Protein AF-A0A8J5KWK1-F1 (afdb_monomer_lite)

Organism: Zingiber officinale (NCBI:txid94328)

Secondary structure (DSSP, 8-state):
--HHHHHHHHH---HHHHHHHHHHHTTT--HHHHHHHHHHHHHTT--HHHHHHHHHH-GGGGGS-IIIIIHHHHHHHHHTT--HHHHHHHHHH-TTGGGS-HHHHTTT---

Sequence (111 aa):
MFMAQYLINSFGLDQEKATVASNLLRGILSRQQHDSILAFLKSYGFDDASVKRLVHYFTKCLILDVEKTLAPKFRAFKDVDISLSDIVHLIRSNPNITKIKHERTVASIKF

InterPro domains:
  IPR003690 Transcription termination factor, mitochondrial/chloroplastic [PF02536] (38-107)
  IPR003690 Transcription termination factor, mitochondrial/chloroplastic [PTHR13068] (3-103)
  IPR038538 MTERF superfamily, mitochondrial/chloroplastic [G3DSA:1.25.70.10] (5-111)

Structure (mmCIF, N/CA/C/O backbone):
data_AF-A0A8J5KWK1-F1
#
_entry.id   AF-A0A8J5KWK1-F1
#
loop_
_atom_site.group_PDB
_atom_site.id
_atom_site.type_symbol
_atom_site.label_atom_id
_atom_site.label_alt_id
_atom_site.label_comp_id
_atom_site.label_asym_id
_atom_site.label_entity_id
_atom_site.label_seq_id
_atom_site.pdbx_PDB_ins_code
_atom_site.Cartn_x
_atom_site.Cartn_y
_atom_site.Cartn_z
_atom_site.occupancy
_atom_site.B_iso_or_equiv
_atom_site.auth_seq_id
_atom_site.auth_comp_id
_atom_site.auth_asym_id
_atom_site.auth_atom_id
_atom_site.pdbx_PDB_model_num
ATOM 1 N N . MET A 1 1 ? -15.407 12.578 13.134 1.00 50.84 1 MET A N 1
ATOM 2 C CA . MET A 1 1 ? -14.207 11.871 12.628 1.00 50.84 1 MET A CA 1
ATOM 3 C C . MET A 1 1 ? -14.661 10.582 11.954 1.00 50.84 1 MET A C 1
ATOM 5 O O . MET A 1 1 ? -15.120 9.702 12.658 1.00 50.84 1 MET A O 1
ATOM 9 N N . PHE A 1 2 ? -14.609 10.483 10.622 1.00 69.12 2 PHE A N 1
ATOM 10 C CA . PHE A 1 2 ? -15.083 9.294 9.882 1.00 69.12 2 PHE A CA 1
ATOM 11 C C . PHE A 1 2 ? -13.936 8.366 9.437 1.00 69.12 2 PHE A C 1
ATOM 13 O O . PHE A 1 2 ? -14.123 7.157 9.350 1.00 69.12 2 PHE A O 1
ATOM 20 N N . MET A 1 3 ? -12.733 8.912 9.208 1.00 71.56 3 MET A N 1
ATOM 21 C CA . MET A 1 3 ? -11.600 8.153 8.660 1.00 71.56 3 MET A CA 1
ATOM 22 C C . MET A 1 3 ? -11.034 7.122 9.639 1.00 71.56 3 MET A C 1
ATOM 24 O O . MET A 1 3 ? -10.820 5.988 9.238 1.00 71.56 3 MET A O 1
ATOM 28 N N . ALA A 1 4 ? -10.829 7.471 10.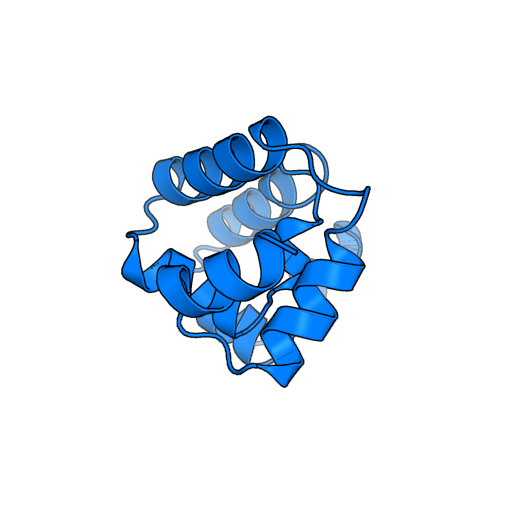914 1.00 73.31 4 ALA A N 1
ATOM 29 C CA . ALA A 1 4 ? -10.333 6.514 11.910 1.00 73.31 4 ALA A CA 1
ATOM 30 C C . ALA A 1 4 ? -11.278 5.309 12.058 1.00 73.31 4 ALA A C 1
ATOM 32 O O . ALA A 1 4 ? -10.835 4.169 11.989 1.00 73.31 4 ALA A O 1
ATOM 33 N N . GLN A 1 5 ? -12.590 5.548 12.162 1.00 78.94 5 GLN A N 1
ATOM 34 C CA . GLN A 1 5 ? -13.574 4.469 12.282 1.00 78.94 5 GLN A CA 1
ATOM 35 C C . GLN A 1 5 ? -13.652 3.614 11.011 1.00 78.94 5 GLN A C 1
ATOM 37 O O . GLN A 1 5 ? -13.723 2.390 11.089 1.00 78.94 5 GLN A O 1
ATOM 42 N N . TYR A 1 6 ? -13.581 4.246 9.836 1.00 75.38 6 TYR A N 1
ATOM 43 C CA . TYR A 1 6 ? -13.481 3.540 8.560 1.00 75.38 6 TYR A CA 1
ATOM 44 C C . TYR A 1 6 ? -12.219 2.675 8.486 1.00 75.38 6 TYR A C 1
ATOM 46 O O . TYR A 1 6 ? -12.281 1.549 7.999 1.00 75.38 6 TYR A O 1
ATOM 54 N N . LEU A 1 7 ? -11.091 3.175 8.995 1.00 76.00 7 LEU A N 1
ATOM 55 C CA . LEU A 1 7 ? -9.823 2.459 9.008 1.00 76.00 7 LEU A CA 1
ATOM 56 C C . LEU A 1 7 ? -9.863 1.223 9.916 1.00 76.00 7 LEU A C 1
ATOM 58 O O . LEU A 1 7 ? -9.382 0.159 9.528 1.00 76.00 7 LEU A O 1
ATOM 62 N N . ILE A 1 8 ? -10.490 1.350 11.085 1.00 80.69 8 ILE A N 1
ATOM 63 C CA . ILE A 1 8 ? -10.720 0.241 12.018 1.00 80.69 8 ILE A CA 1
ATOM 64 C C . ILE A 1 8 ? -11.632 -0.803 11.366 1.00 80.69 8 ILE A C 1
ATOM 66 O O . ILE A 1 8 ? -11.257 -1.968 11.257 1.00 80.69 8 ILE A O 1
ATOM 70 N N . ASN A 1 9 ? -12.793 -0.385 10.856 1.00 78.44 9 ASN A N 1
ATOM 71 C CA . ASN A 1 9 ? -13.798 -1.308 10.326 1.00 78.44 9 ASN A CA 1
ATOM 72 C C . ASN A 1 9 ? -13.357 -1.977 9.014 1.00 78.44 9 ASN A C 1
ATOM 74 O O . ASN A 1 9 ? -13.618 -3.158 8.793 1.00 78.44 9 ASN A O 1
ATOM 78 N N . SER A 1 10 ? -12.683 -1.235 8.134 1.00 70.75 10 SER A N 1
ATOM 79 C CA . SER A 1 10 ? -12.287 -1.741 6.818 1.00 70.75 10 SER A CA 1
ATOM 80 C C . SER A 1 10 ? -10.976 -2.507 6.874 1.00 70.75 10 SER A C 1
ATOM 82 O O . SER A 1 10 ? -10.876 -3.549 6.233 1.00 70.75 10 SER A O 1
ATOM 84 N N . PHE A 1 11 ? -9.990 -2.046 7.649 1.00 71.06 11 PHE A N 1
ATOM 85 C CA . PHE A 1 11 ? -8.629 -2.596 7.624 1.00 71.06 11 PHE A CA 1
ATOM 86 C C . PHE A 1 11 ? -8.198 -3.275 8.931 1.00 71.06 11 PHE A C 1
ATOM 88 O O . PHE A 1 11 ? -7.067 -3.750 9.013 1.00 71.06 11 PHE A O 1
ATOM 95 N N . GLY A 1 12 ? -9.073 -3.357 9.941 1.00 75.12 12 GLY A N 1
ATOM 96 C CA . GLY A 1 12 ? -8.767 -4.024 11.213 1.00 75.12 12 GLY A CA 1
ATOM 97 C C . GLY A 1 12 ? -7.619 -3.356 11.972 1.00 75.12 12 GLY A C 1
ATOM 98 O O . GLY A 1 12 ? -6.834 -4.027 12.639 1.00 75.12 12 GLY A O 1
ATOM 99 N N . LEU A 1 13 ? -7.453 -2.045 11.793 1.00 75.38 13 LEU A N 1
ATOM 100 C CA . LEU A 1 13 ? -6.451 -1.261 12.509 1.00 75.38 13 LEU A CA 1
ATOM 101 C C . LEU A 1 13 ? -6.863 -1.096 13.975 1.00 75.38 13 LEU A C 1
ATOM 103 O O . LEU A 1 13 ? -8.044 -0.943 14.278 1.00 75.38 13 LEU A O 1
ATOM 107 N N . ASP A 1 14 ? -5.883 -1.088 14.876 1.00 79.50 14 ASP A N 1
ATOM 108 C CA . ASP A 1 14 ? -6.109 -0.680 16.260 1.00 79.50 14 ASP A CA 1
ATOM 109 C C . ASP A 1 14 ? -6.401 0.829 16.349 1.00 79.50 14 ASP A C 1
ATOM 111 O O . ASP A 1 14 ? -6.062 1.606 15.450 1.00 79.50 14 ASP A O 1
ATOM 115 N N . GLN A 1 15 ? -7.054 1.247 17.436 1.00 80.06 15 GLN A N 1
ATOM 116 C CA . GLN A 1 15 ? -7.518 2.625 17.629 1.00 80.06 15 GLN A CA 1
ATOM 117 C C . GLN A 1 15 ? -6.380 3.652 17.511 1.00 80.06 15 GLN A C 1
ATOM 119 O O . GLN A 1 15 ? -6.578 4.735 16.951 1.00 80.06 15 GLN A O 1
ATOM 124 N N . GLU A 1 16 ? -5.190 3.323 18.014 1.00 76.88 16 GLU A N 1
ATOM 125 C CA . GLU A 1 16 ? -4.028 4.210 18.002 1.00 76.88 16 GLU A CA 1
ATOM 126 C C . GLU A 1 16 ? -3.508 4.396 16.574 1.00 76.88 16 GLU A C 1
ATOM 128 O O . GLU A 1 16 ? -3.439 5.526 16.079 1.00 76.88 16 GLU A O 1
ATOM 133 N N . LYS A 1 17 ? -3.256 3.298 15.849 1.00 71.31 17 LYS A N 1
ATOM 134 C CA . LYS A 1 17 ? -2.840 3.352 14.442 1.00 71.31 17 LYS A CA 1
ATOM 135 C C . LYS A 1 17 ? -3.891 4.009 13.563 1.00 71.31 17 LYS A C 1
ATOM 137 O O . LYS A 1 17 ? -3.537 4.806 12.698 1.00 71.31 17 LYS A O 1
ATOM 142 N N . ALA A 1 18 ? -5.171 3.731 13.790 1.00 78.88 18 ALA A N 1
ATOM 143 C CA . ALA A 1 18 ? -6.261 4.355 13.052 1.00 78.88 18 ALA A CA 1
ATOM 144 C C . ALA A 1 18 ? -6.341 5.866 13.299 1.00 78.88 18 ALA A C 1
ATOM 146 O O . ALA A 1 18 ? -6.645 6.618 12.375 1.00 78.88 18 ALA A O 1
ATOM 147 N N . THR A 1 19 ? -6.025 6.329 14.510 1.00 80.31 19 THR A N 1
ATOM 148 C CA . THR A 1 19 ? -5.980 7.758 14.847 1.00 80.31 19 THR A CA 1
ATOM 149 C C . THR A 1 19 ? -4.775 8.441 14.204 1.00 80.31 19 THR A C 1
ATOM 151 O O . THR A 1 19 ? -4.931 9.484 13.566 1.00 80.31 19 THR A O 1
ATOM 154 N N . VAL A 1 20 ? -3.584 7.836 14.299 1.00 73.69 20 VAL A N 1
ATOM 155 C CA . VAL A 1 20 ? -2.363 8.332 13.640 1.00 73.69 20 VAL A CA 1
ATOM 156 C C . VAL A 1 20 ? -2.574 8.416 12.137 1.00 73.69 20 VAL A C 1
ATOM 158 O O . VAL A 1 20 ? -2.336 9.462 11.538 1.00 73.69 20 VAL A O 1
ATOM 161 N N . ALA A 1 21 ? -3.078 7.339 11.539 1.00 71.38 21 ALA A N 1
ATOM 162 C CA . ALA A 1 21 ? -3.427 7.286 10.136 1.00 71.38 21 ALA A CA 1
ATOM 163 C C . ALA A 1 21 ? -4.470 8.342 9.798 1.00 71.38 21 ALA A C 1
ATOM 165 O O . ALA A 1 21 ? -4.197 9.191 8.968 1.00 71.38 21 ALA A O 1
ATOM 166 N N . SER A 1 22 ? -5.610 8.388 10.486 1.00 76.94 22 SER A N 1
ATOM 167 C CA . SER A 1 22 ? -6.650 9.383 10.223 1.00 76.94 22 SER A CA 1
ATOM 168 C C . SER A 1 22 ? -6.126 10.815 10.276 1.00 76.94 22 SER A C 1
ATOM 170 O O . SER A 1 22 ? -6.604 11.623 9.489 1.00 76.94 22 SER A O 1
ATOM 172 N N . ASN A 1 23 ? -5.181 11.136 11.165 1.00 75.44 23 ASN A N 1
ATOM 173 C CA . ASN A 1 23 ? -4.526 12.445 11.219 1.00 75.44 23 ASN A CA 1
ATOM 174 C C . ASN A 1 23 ? -3.557 12.668 10.050 1.00 75.44 23 ASN A C 1
ATOM 176 O O . ASN A 1 23 ? -3.522 13.763 9.503 1.00 75.44 23 ASN A O 1
ATOM 180 N N . LEU A 1 24 ? -2.823 11.636 9.633 1.00 68.75 24 LEU A N 1
ATOM 181 C CA . LEU A 1 24 ? -1.946 11.661 8.458 1.00 68.75 24 LEU A CA 1
ATOM 182 C C . LEU A 1 24 ? -2.730 11.804 7.146 1.00 68.75 24 LEU A C 1
ATOM 184 O O . LEU A 1 24 ? -2.291 12.486 6.232 1.00 68.75 24 LEU A O 1
ATOM 188 N N . LEU A 1 25 ? -3.900 11.173 7.060 1.00 68.88 25 LEU A N 1
ATOM 189 C CA . LEU A 1 25 ? -4.807 11.268 5.919 1.00 68.88 25 LEU A CA 1
ATOM 190 C C . LEU A 1 25 ? -5.629 12.570 5.959 1.00 68.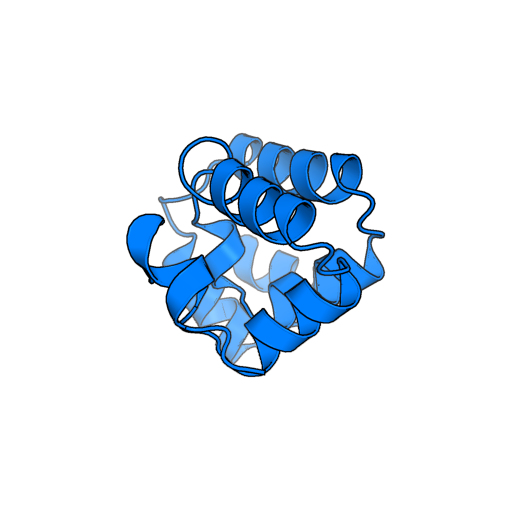88 25 LEU A C 1
ATOM 192 O O . LEU A 1 25 ? -6.226 12.949 4.949 1.00 68.88 25 LEU A O 1
ATOM 196 N N . ARG A 1 26 ? -5.676 13.265 7.109 1.00 67.19 26 ARG A N 1
ATOM 197 C CA . ARG A 1 26 ? -6.495 14.465 7.320 1.00 67.19 26 ARG A CA 1
ATOM 198 C C . ARG A 1 26 ? -5.984 15.606 6.446 1.00 67.19 26 ARG A C 1
ATOM 200 O O . ARG A 1 26 ? -4.973 16.224 6.750 1.00 67.19 26 ARG A O 1
ATOM 207 N N . GLY A 1 27 ? -6.711 15.890 5.368 1.00 62.22 27 GLY A N 1
ATOM 208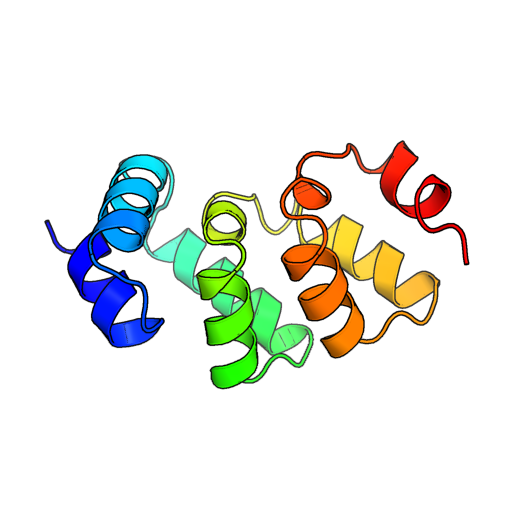 C CA . GLY A 1 27 ? -6.378 16.956 4.419 1.00 62.22 27 GLY A CA 1
ATOM 209 C C . GLY A 1 27 ? -5.377 16.563 3.328 1.00 62.22 27 GLY A C 1
ATOM 210 O O . GLY A 1 27 ? -5.100 17.391 2.470 1.00 62.22 27 GLY A O 1
ATOM 211 N N . ILE A 1 28 ? -4.867 15.323 3.329 1.00 62.16 28 ILE A N 1
ATOM 212 C CA . ILE A 1 28 ? -3.946 14.817 2.292 1.00 62.16 28 ILE A CA 1
ATOM 213 C C . ILE A 1 28 ? -4.682 13.966 1.251 1.00 62.16 28 ILE A C 1
ATOM 215 O O . ILE A 1 28 ? -4.304 13.978 0.082 1.00 62.16 28 ILE A O 1
ATOM 219 N N . LEU A 1 29 ? -5.735 13.246 1.655 1.00 63.94 29 LEU A N 1
ATOM 220 C CA . LEU A 1 29 ? -6.453 12.334 0.766 1.00 63.94 29 LEU A CA 1
ATOM 221 C C . LEU A 1 29 ? -7.896 12.742 0.536 1.00 63.94 29 LEU A C 1
ATOM 223 O O . LEU A 1 29 ? -8.715 12.755 1.458 1.00 63.94 29 LEU A O 1
ATOM 227 N N . SER A 1 30 ? -8.223 12.964 -0.732 1.00 68.44 30 SER A N 1
ATOM 228 C CA . SER A 1 30 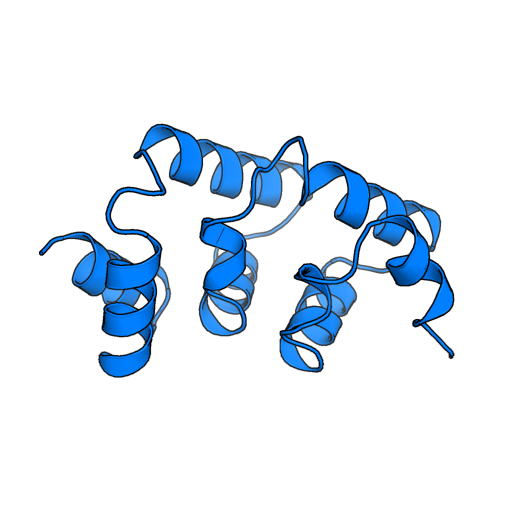? -9.603 12.947 -1.204 1.00 68.44 30 SER A CA 1
ATOM 229 C C . SER A 1 30 ? -10.134 11.509 -1.267 1.00 68.44 30 SER A C 1
ATOM 231 O O . SER A 1 30 ? -9.370 10.554 -1.430 1.00 68.44 30 SER A O 1
ATOM 233 N N . ARG A 1 31 ? -11.463 11.340 -1.196 1.00 68.31 31 ARG A N 1
ATOM 234 C CA . ARG A 1 31 ? -12.132 10.048 -1.454 1.00 68.31 31 ARG A CA 1
ATOM 235 C C . ARG A 1 31 ? -11.668 9.448 -2.789 1.00 68.31 31 ARG A C 1
ATOM 237 O O . ARG A 1 31 ? -11.354 8.269 -2.849 1.00 68.31 31 ARG A O 1
ATOM 244 N N . GLN A 1 32 ? -11.496 10.295 -3.803 1.00 69.88 32 GLN A N 1
ATOM 245 C CA . GLN A 1 32 ? -11.011 9.894 -5.122 1.00 69.88 32 GLN A CA 1
ATOM 246 C C . GLN A 1 32 ? -9.594 9.298 -5.092 1.00 69.88 32 GLN A C 1
ATOM 248 O O . GLN A 1 32 ? -9.326 8.336 -5.800 1.00 69.88 32 GLN A O 1
ATOM 253 N N . GLN A 1 33 ? -8.686 9.819 -4.260 1.00 70.38 33 GLN A N 1
ATOM 254 C CA . GLN A 1 33 ? -7.345 9.235 -4.130 1.00 70.38 33 GLN A CA 1
ATOM 255 C C . GLN A 1 33 ? -7.383 7.880 -3.426 1.00 70.38 33 GLN A C 1
ATOM 257 O O . GLN A 1 33 ? -6.644 6.983 -3.820 1.00 70.38 33 GLN A O 1
ATOM 262 N N . HIS A 1 34 ? -8.254 7.707 -2.426 1.00 72.62 34 HIS A N 1
ATOM 263 C CA . HIS A 1 34 ? -8.461 6.391 -1.820 1.00 72.62 34 HIS A CA 1
ATOM 264 C C . HIS A 1 34 ? -8.931 5.372 -2.857 1.00 72.62 34 HIS A C 1
ATOM 266 O O . HIS A 1 34 ? -8.342 4.297 -2.953 1.00 72.62 34 HIS A O 1
ATOM 272 N N . ASP A 1 35 ? -9.930 5.729 -3.661 1.00 75.88 35 ASP A N 1
ATOM 273 C CA . ASP A 1 35 ? -10.458 4.839 -4.694 1.00 75.88 35 ASP A CA 1
ATOM 274 C C . ASP A 1 35 ? -9.398 4.524 -5.759 1.00 75.88 35 ASP A C 1
ATOM 276 O O . ASP A 1 35 ? -9.258 3.366 -6.147 1.00 75.88 35 ASP A O 1
ATOM 280 N N . SER A 1 36 ? -8.572 5.499 -6.160 1.00 80.31 36 SER A N 1
ATOM 281 C CA . SER A 1 36 ? -7.453 5.266 -7.083 1.00 80.31 36 SER A CA 1
ATOM 282 C C . SER A 1 36 ? -6.392 4.321 -6.516 1.00 80.31 36 SER A C 1
ATOM 284 O O . SER A 1 36 ? -5.896 3.464 -7.242 1.00 80.31 36 SER A O 1
ATOM 286 N N . ILE A 1 37 ? -6.041 4.437 -5.231 1.00 77.81 37 ILE A N 1
ATOM 287 C CA . ILE A 1 37 ? -5.072 3.533 -4.586 1.00 77.81 37 ILE A CA 1
ATOM 288 C C . ILE A 1 37 ? -5.637 2.115 -4.513 1.00 77.81 37 ILE A C 1
ATOM 290 O O . ILE A 1 37 ? -4.934 1.153 -4.819 1.00 77.81 37 ILE A O 1
ATOM 294 N N . LEU A 1 38 ? -6.914 1.976 -4.151 1.00 79.12 38 LEU A N 1
ATOM 295 C CA . LEU A 1 38 ? -7.585 0.679 -4.112 1.00 79.12 38 LEU A CA 1
ATOM 296 C C . LEU A 1 38 ? -7.686 0.057 -5.511 1.00 79.12 38 LEU A C 1
ATOM 298 O O . LEU A 1 38 ? -7.359 -1.116 -5.677 1.00 79.12 38 LEU A O 1
ATOM 302 N N . ALA A 1 39 ? -8.081 0.838 -6.518 1.00 83.31 39 ALA A N 1
ATOM 303 C CA . ALA A 1 39 ? -8.159 0.396 -7.907 1.00 83.31 39 ALA A CA 1
ATOM 304 C C . ALA A 1 39 ? -6.784 -0.010 -8.456 1.00 83.31 39 ALA A C 1
ATOM 306 O O . ALA A 1 39 ? -6.677 -1.028 -9.135 1.00 83.31 39 ALA A O 1
ATOM 307 N N . PHE A 1 40 ? -5.728 0.734 -8.116 1.00 84.19 40 PHE A N 1
ATOM 308 C CA . PHE A 1 40 ? -4.351 0.401 -8.474 1.00 84.19 40 PHE A CA 1
ATOM 309 C C . PHE A 1 40 ? -3.895 -0.919 -7.848 1.00 84.19 40 PHE A C 1
ATOM 311 O O . PHE A 1 40 ? -3.367 -1.784 -8.537 1.00 84.19 40 PHE A O 1
ATOM 318 N N . LEU A 1 41 ? -4.121 -1.118 -6.548 1.00 81.75 41 LEU A N 1
ATOM 319 C CA . LEU A 1 41 ? -3.748 -2.376 -5.901 1.00 81.75 41 LEU A CA 1
ATOM 320 C C . LEU A 1 41 ? -4.519 -3.554 -6.517 1.00 81.75 41 LEU A C 1
ATOM 322 O O . LEU A 1 41 ? -3.922 -4.582 -6.830 1.00 81.75 41 LEU A O 1
ATOM 326 N N . LYS A 1 42 ? -5.819 -3.388 -6.787 1.00 83.50 42 LYS A N 1
ATOM 327 C CA . LYS A 1 42 ? -6.620 -4.418 -7.463 1.00 83.50 42 LYS A CA 1
ATOM 328 C C . LYS A 1 42 ? -6.145 -4.696 -8.890 1.00 83.50 42 LYS A C 1
ATOM 330 O O . LYS A 1 42 ? -6.082 -5.859 -9.275 1.00 83.50 42 LYS A O 1
ATOM 335 N N . SER A 1 43 ? -5.751 -3.676 -9.660 1.00 84.12 43 SER A N 1
ATOM 336 C CA . SER A 1 43 ? -5.229 -3.869 -11.024 1.00 84.12 43 SER A CA 1
ATOM 337 C C . SER A 1 43 ? -3.881 -4.593 -11.051 1.00 84.12 43 SER A C 1
ATOM 339 O O . SER A 1 43 ? -3.573 -5.278 -12.024 1.00 84.12 43 SER A O 1
ATOM 341 N N . TYR A 1 44 ? -3.107 -4.505 -9.966 1.00 77.31 44 TYR A N 1
ATOM 342 C CA . TYR A 1 44 ? -1.884 -5.283 -9.772 1.00 77.31 44 TYR A CA 1
ATOM 343 C C . TYR A 1 44 ? -2.126 -6.709 -9.269 1.00 77.31 44 TYR A C 1
ATOM 345 O O . TYR A 1 44 ? -1.166 -7.466 -9.186 1.00 77.31 44 TYR A O 1
ATOM 353 N N . GLY A 1 45 ? -3.370 -7.093 -8.968 1.00 82.44 45 GLY A N 1
ATOM 354 C CA . GLY A 1 45 ? -3.729 -8.441 -8.522 1.00 82.44 45 GLY A CA 1
ATOM 355 C C . GLY A 1 45 ? -3.844 -8.610 -7.006 1.00 82.44 45 GLY A C 1
ATOM 356 O O . GLY A 1 45 ? -3.905 -9.743 -6.535 1.00 82.44 45 GLY A O 1
ATOM 357 N N . PHE A 1 46 ? -3.886 -7.523 -6.226 1.00 82.31 46 PHE A N 1
ATOM 358 C CA . PHE A 1 46 ? -4.173 -7.627 -4.794 1.00 82.31 46 PHE A CA 1
ATOM 359 C C . PHE A 1 46 ? -5.655 -7.912 -4.554 1.00 82.31 46 PHE A C 1
ATOM 361 O O . PHE A 1 46 ? -6.528 -7.169 -5.008 1.00 82.31 46 PHE A O 1
ATOM 368 N N . ASP A 1 47 ? -5.930 -8.940 -3.759 1.00 82.31 47 ASP A N 1
ATOM 369 C CA . ASP A 1 47 ? -7.246 -9.175 -3.178 1.00 82.31 47 ASP A CA 1
ATOM 370 C C . ASP A 1 47 ? -7.499 -8.254 -1.969 1.00 82.31 47 ASP A C 1
ATOM 372 O O . ASP A 1 47 ? -6.573 -7.681 -1.383 1.00 82.31 47 ASP A O 1
ATOM 376 N N . ASP A 1 48 ? -8.763 -8.128 -1.558 1.00 80.38 48 ASP A N 1
ATOM 377 C CA . ASP A 1 48 ? -9.148 -7.257 -0.444 1.00 80.38 48 ASP A CA 1
ATOM 378 C C . ASP A 1 48 ? -8.435 -7.619 0.877 1.00 80.38 48 ASP A C 1
ATOM 380 O O . ASP A 1 48 ? -8.139 -6.724 1.669 1.00 80.38 48 ASP A O 1
ATOM 384 N N . ALA A 1 49 ? -8.092 -8.888 1.133 1.00 81.69 49 ALA A N 1
ATOM 385 C CA . ALA A 1 49 ? -7.358 -9.276 2.339 1.00 81.69 49 ALA A CA 1
ATOM 386 C C . ALA A 1 49 ? -5.877 -8.869 2.268 1.00 81.69 49 ALA A C 1
ATOM 388 O O . ALA A 1 49 ? -5.322 -8.386 3.261 1.00 81.69 49 ALA A O 1
ATOM 389 N N . SER A 1 50 ? -5.246 -8.993 1.101 1.00 75.38 50 SER A N 1
ATOM 390 C CA . SER A 1 50 ? -3.877 -8.519 0.866 1.00 75.38 50 SER A CA 1
ATOM 391 C C . SER A 1 50 ? -3.777 -6.994 0.950 1.00 75.38 50 SER A C 1
ATOM 393 O O . SER A 1 50 ? -2.864 -6.477 1.599 1.00 75.38 50 SER A O 1
ATOM 395 N N . VAL A 1 51 ? -4.758 -6.264 0.402 1.00 79.19 51 VAL A N 1
ATOM 396 C CA . VAL A 1 51 ? -4.876 -4.806 0.586 1.00 79.19 51 VAL A CA 1
ATOM 397 C C . VAL A 1 51 ? -5.025 -4.464 2.067 1.00 79.19 51 VAL A C 1
ATOM 399 O O . VAL A 1 51 ? -4.329 -3.577 2.566 1.00 79.19 51 VAL A O 1
ATOM 402 N N . LYS A 1 52 ? -5.870 -5.197 2.807 1.00 78.00 52 LYS A N 1
ATOM 403 C CA . LYS A 1 52 ? -6.015 -4.992 4.254 1.00 78.00 52 LYS A CA 1
ATOM 404 C C . LYS A 1 52 ? -4.717 -5.174 5.014 1.00 78.00 52 LYS A C 1
ATOM 406 O O . LYS A 1 52 ? -4.364 -4.308 5.811 1.00 78.00 52 LYS A O 1
ATOM 411 N N . ARG A 1 53 ? -3.973 -6.242 4.730 1.00 76.81 53 ARG A N 1
ATOM 412 C CA . ARG A 1 53 ? -2.655 -6.470 5.335 1.00 76.81 53 ARG A CA 1
ATOM 413 C C . ARG A 1 53 ? -1.675 -5.351 4.991 1.00 76.81 53 ARG A C 1
ATOM 415 O O . ARG A 1 53 ? -1.001 -4.853 5.887 1.00 76.81 53 ARG A O 1
ATOM 422 N N . LEU A 1 54 ? -1.626 -4.914 3.735 1.00 77.00 54 LEU A N 1
ATOM 423 C CA . LEU A 1 54 ? -0.741 -3.833 3.298 1.00 77.00 54 LEU A CA 1
ATOM 424 C C . LEU A 1 54 ? -1.029 -2.527 4.054 1.00 77.00 54 LEU A C 1
ATOM 426 O O . LEU A 1 54 ? -0.115 -1.911 4.595 1.00 77.00 54 LEU A O 1
ATOM 430 N N . VAL A 1 55 ? -2.299 -2.131 4.145 1.00 75.94 55 VAL A N 1
ATOM 431 C CA . VAL A 1 55 ? -2.724 -0.919 4.863 1.00 75.94 55 VAL A CA 1
ATOM 432 C C . VAL A 1 55 ? -2.505 -1.051 6.372 1.00 75.94 55 VAL A C 1
ATOM 434 O O . VAL A 1 55 ? -2.126 -0.076 7.028 1.00 75.94 55 VAL A O 1
ATOM 437 N N . HIS A 1 56 ? -2.691 -2.253 6.921 1.00 75.12 56 HIS A N 1
ATOM 438 C CA . HIS A 1 56 ? -2.433 -2.544 8.327 1.00 75.12 56 HIS A CA 1
ATOM 439 C C . HIS A 1 56 ? -0.950 -2.376 8.683 1.00 75.12 56 HIS A C 1
ATOM 441 O O . HIS A 1 56 ? -0.619 -1.683 9.645 1.00 75.12 56 HIS A O 1
ATOM 447 N N . TYR A 1 57 ? -0.046 -2.975 7.901 1.00 71.38 57 TYR A N 1
ATOM 448 C CA . TYR A 1 57 ? 1.397 -2.880 8.147 1.00 71.38 57 TYR A CA 1
ATOM 449 C C . TYR A 1 57 ? 1.981 -1.530 7.742 1.00 71.38 57 TYR A C 1
ATOM 451 O O . TYR A 1 57 ? 2.964 -1.070 8.321 1.00 71.38 57 TYR A O 1
ATOM 459 N N . PHE A 1 58 ? 1.385 -0.887 6.745 1.00 73.44 58 PHE A N 1
ATOM 460 C CA . PHE A 1 58 ? 1.940 0.307 6.146 1.00 73.44 58 PHE A CA 1
ATOM 461 C C . PHE A 1 58 ? 0.845 1.292 5.768 1.00 73.44 58 PHE A C 1
ATOM 463 O O . PHE A 1 58 ? 0.586 1.580 4.604 1.00 73.44 58 PHE A O 1
ATOM 470 N N . THR A 1 59 ? 0.239 1.904 6.779 1.00 69.81 59 THR A N 1
ATOM 471 C CA . THR A 1 59 ? -0.866 2.848 6.566 1.00 69.81 59 THR A CA 1
ATOM 472 C C . THR A 1 59 ? -0.445 4.101 5.794 1.00 69.81 59 THR A C 1
ATOM 474 O O . THR A 1 59 ? -1.273 4.777 5.191 1.00 69.81 59 THR A O 1
ATOM 477 N N . LYS A 1 60 ? 0.863 4.385 5.734 1.00 69.69 60 LYS A N 1
ATOM 478 C CA . LYS A 1 60 ? 1.424 5.456 4.905 1.00 69.69 60 LYS A CA 1
ATOM 479 C C . LYS A 1 60 ? 1.391 5.152 3.402 1.00 69.69 60 LYS A C 1
ATOM 481 O O . LYS A 1 60 ? 1.615 6.085 2.649 1.00 69.69 60 LYS A O 1
ATOM 486 N N . CYS A 1 61 ? 1.088 3.935 2.926 1.00 69.94 61 CYS A N 1
ATOM 487 C CA . CYS A 1 61 ? 0.853 3.742 1.480 1.00 69.94 61 CYS A CA 1
ATOM 488 C C . CYS A 1 61 ? -0.325 4.570 0.998 1.00 69.94 61 CYS A C 1
ATOM 490 O O . CYS A 1 61 ? -0.304 5.043 -0.132 1.00 69.94 61 CYS A O 1
ATOM 492 N N . LEU A 1 62 ? -1.305 4.784 1.876 1.00 67.94 62 LEU A N 1
ATOM 493 C CA . LEU A 1 62 ? -2.511 5.509 1.537 1.00 67.94 62 LEU A CA 1
ATOM 494 C C . LEU A 1 62 ? -2.228 6.977 1.221 1.00 67.94 62 LEU A C 1
ATOM 496 O O . LEU A 1 62 ? -2.977 7.550 0.457 1.00 67.94 62 LEU A O 1
ATOM 500 N N . ILE A 1 63 ? -1.155 7.584 1.743 1.00 67.56 63 ILE A N 1
ATOM 501 C CA . ILE A 1 63 ? -0.786 8.976 1.413 1.00 67.56 63 ILE A CA 1
ATOM 502 C C . ILE A 1 63 ? 0.116 9.105 0.182 1.00 67.56 63 ILE A C 1
ATOM 504 O O . ILE A 1 63 ? 0.451 10.223 -0.207 1.00 67.56 63 ILE A O 1
ATOM 508 N N . LEU A 1 64 ? 0.585 7.994 -0.388 1.00 71.19 64 LEU A N 1
ATOM 509 C CA . LEU A 1 64 ? 1.496 8.045 -1.524 1.00 71.19 64 LEU A CA 1
ATOM 510 C C . LEU A 1 64 ? 0.711 8.281 -2.808 1.00 71.19 64 LEU A C 1
ATOM 512 O O . LEU A 1 64 ? -0.323 7.667 -3.053 1.00 71.19 64 LEU A O 1
ATOM 516 N N . ASP A 1 65 ? 1.249 9.153 -3.653 1.00 72.88 65 ASP A N 1
ATOM 517 C CA . ASP A 1 65 ? 0.730 9.352 -4.997 1.00 72.88 65 ASP A CA 1
ATOM 518 C C . ASP A 1 65 ? 0.932 8.065 -5.812 1.00 72.88 65 ASP A C 1
ATOM 520 O O . ASP A 1 65 ? 2.056 7.550 -5.917 1.00 72.88 65 ASP A O 1
ATOM 524 N N . VAL A 1 66 ? -0.172 7.532 -6.342 1.00 74.50 66 VAL A N 1
ATOM 525 C CA . VAL A 1 66 ? -0.184 6.282 -7.107 1.00 74.50 66 VAL A CA 1
ATOM 526 C C . VAL A 1 66 ? 0.751 6.380 -8.301 1.00 74.50 66 VAL A C 1
ATOM 528 O O . VAL A 1 66 ? 1.641 5.549 -8.447 1.00 74.50 66 VAL A O 1
ATOM 531 N N . GLU A 1 67 ? 0.599 7.424 -9.106 1.00 73.44 67 GLU A N 1
ATOM 532 C CA . GLU A 1 67 ? 1.317 7.594 -10.366 1.00 73.44 67 GLU A CA 1
ATOM 533 C C . GLU A 1 67 ? 2.788 7.938 -10.125 1.00 73.44 67 GLU A C 1
ATOM 535 O O . GLU A 1 67 ? 3.678 7.419 -10.797 1.00 73.44 67 GLU A O 1
ATOM 540 N N . LYS A 1 68 ? 3.069 8.787 -9.130 1.00 70.44 68 LYS A N 1
ATOM 541 C CA . LYS A 1 68 ? 4.431 9.278 -8.877 1.00 70.44 68 LYS A CA 1
ATOM 542 C C . LYS A 1 68 ? 5.269 8.357 -8.000 1.00 70.44 68 LYS A C 1
ATOM 544 O O . LYS A 1 68 ? 6.494 8.432 -8.056 1.00 70.44 68 LYS A O 1
ATOM 549 N N . THR A 1 69 ? 4.644 7.529 -7.159 1.00 73.75 69 THR A N 1
ATOM 550 C CA . THR A 1 69 ? 5.369 6.761 -6.133 1.00 73.75 69 THR A CA 1
ATOM 551 C C . THR A 1 69 ? 5.088 5.268 -6.189 1.00 73.75 69 THR A C 1
ATOM 553 O O . THR A 1 69 ? 6.035 4.483 -6.245 1.00 7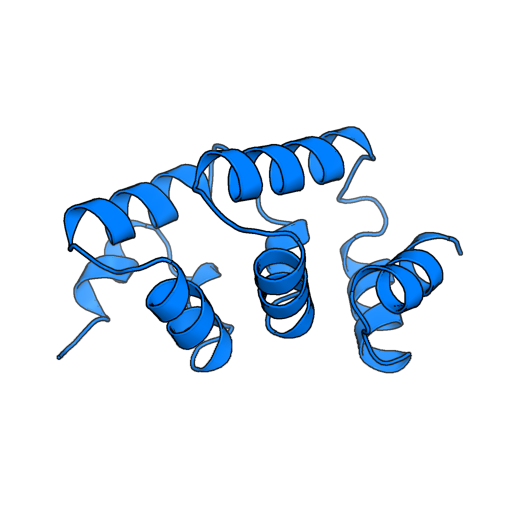3.75 69 THR A O 1
ATOM 556 N N . LEU A 1 70 ? 3.817 4.856 -6.150 1.00 75.94 70 LEU A N 1
ATOM 557 C CA . LEU A 1 70 ? 3.467 3.434 -6.062 1.00 75.94 70 LEU A CA 1
ATOM 558 C C . LEU A 1 70 ? 3.711 2.718 -7.394 1.00 75.94 70 LEU A C 1
ATOM 560 O O . LEU A 1 70 ? 4.461 1.748 -7.425 1.00 75.94 70 LEU A O 1
ATOM 564 N N . ALA A 1 71 ? 3.168 3.230 -8.495 1.00 78.94 71 ALA A N 1
ATOM 565 C CA . ALA A 1 71 ? 3.314 2.665 -9.833 1.00 78.94 71 ALA A CA 1
ATOM 566 C C . ALA A 1 71 ? 4.773 2.388 -10.231 1.00 78.94 71 ALA A C 1
ATOM 568 O O . ALA A 1 71 ? 5.070 1.248 -10.587 1.00 78.94 71 ALA A O 1
ATOM 569 N N . PRO A 1 72 ? 5.712 3.347 -10.136 1.00 78.88 72 PRO A N 1
ATOM 570 C CA . PRO A 1 72 ? 7.086 3.098 -10.555 1.00 78.88 72 PRO A CA 1
ATOM 571 C C . PRO A 1 72 ? 7.817 2.107 -9.625 1.00 78.88 72 PRO A C 1
ATOM 573 O O . PRO A 1 72 ? 8.541 1.242 -10.111 1.00 78.88 72 PRO A O 1
ATOM 576 N N . LYS A 1 73 ? 7.550 2.118 -8.308 1.00 75.12 73 LYS A N 1
ATOM 577 C CA . LYS A 1 73 ? 8.097 1.108 -7.377 1.00 75.12 73 LYS A CA 1
ATOM 578 C C . LYS A 1 73 ? 7.577 -0.300 -7.668 1.00 75.12 73 LYS A C 1
ATOM 580 O O . LYS A 1 73 ? 8.353 -1.246 -7.663 1.00 75.12 73 LYS A O 1
ATOM 585 N N . PHE A 1 74 ? 6.278 -0.441 -7.918 1.00 77.56 74 PHE A N 1
ATOM 586 C CA . PHE A 1 74 ? 5.668 -1.738 -8.211 1.00 77.56 74 PHE A CA 1
ATOM 587 C C . PHE A 1 74 ? 6.108 -2.282 -9.573 1.00 77.56 74 PHE A C 1
ATOM 589 O O . PHE A 1 74 ? 6.329 -3.484 -9.690 1.00 77.56 74 PHE A O 1
ATOM 596 N N . ARG A 1 75 ? 6.314 -1.414 -10.574 1.00 79.69 75 ARG A N 1
ATOM 597 C CA . ARG A 1 75 ? 6.965 -1.800 -11.837 1.00 79.69 75 ARG A CA 1
ATOM 598 C C . ARG A 1 75 ? 8.384 -2.302 -11.597 1.00 79.69 75 ARG A C 1
ATOM 600 O O . ARG A 1 75 ? 8.701 -3.393 -12.041 1.00 79.69 75 ARG A O 1
ATOM 607 N N . ALA A 1 76 ? 9.185 -1.573 -10.818 1.00 78.94 76 ALA A N 1
ATOM 608 C CA . ALA A 1 76 ? 10.544 -1.997 -10.496 1.00 78.94 76 ALA A CA 1
ATOM 609 C C . ALA A 1 76 ? 10.582 -3.356 -9.777 1.00 78.94 76 ALA A C 1
ATOM 611 O O . ALA A 1 76 ? 11.436 -4.170 -10.092 1.00 78.94 76 ALA A O 1
ATOM 612 N N . PHE A 1 77 ? 9.656 -3.624 -8.846 1.00 78.38 77 PHE A N 1
ATOM 613 C CA . PHE A 1 77 ? 9.543 -4.939 -8.200 1.00 78.38 77 PHE A CA 1
ATOM 614 C C . PHE A 1 77 ? 9.168 -6.045 -9.191 1.00 78.38 77 PHE A C 1
ATOM 616 O O . PHE A 1 77 ? 9.728 -7.134 -9.125 1.00 78.38 77 PHE A O 1
ATOM 623 N N . LYS A 1 78 ? 8.267 -5.757 -10.135 1.00 75.88 78 LYS A N 1
ATOM 624 C CA . LYS A 1 78 ? 7.888 -6.707 -11.182 1.00 75.88 78 LYS A CA 1
ATOM 625 C C . LYS A 1 78 ? 9.046 -7.011 -12.141 1.00 75.88 78 LYS A C 1
ATOM 627 O O . LYS A 1 78 ? 9.206 -8.162 -12.522 1.00 75.88 78 LYS A O 1
ATOM 632 N N . ASP A 1 79 ? 9.862 -6.014 -12.481 1.00 80.88 79 ASP A N 1
ATOM 633 C CA . ASP A 1 79 ? 11.032 -6.183 -13.359 1.00 80.88 79 ASP A CA 1
ATOM 634 C C . ASP A 1 79 ? 12.118 -7.087 -12.748 1.00 80.88 79 ASP A C 1
ATOM 636 O O . ASP A 1 79 ? 12.941 -7.633 -13.477 1.00 80.88 79 ASP A O 1
ATOM 640 N N . VAL A 1 80 ? 12.122 -7.261 -11.421 1.00 80.75 80 VAL A N 1
ATOM 641 C CA . VAL A 1 80 ? 13.034 -8.171 -10.706 1.00 80.75 80 VAL A CA 1
ATOM 642 C C . VAL A 1 80 ? 12.337 -9.437 -10.184 1.00 80.75 80 VAL A C 1
ATOM 644 O O . VAL A 1 80 ? 12.836 -10.067 -9.256 1.00 80.75 80 VAL A O 1
ATOM 647 N N . ASP A 1 81 ? 11.184 -9.800 -10.759 1.00 81.56 81 ASP A N 1
ATOM 648 C CA . ASP A 1 81 ? 10.408 -11.011 -10.426 1.00 81.56 81 ASP A CA 1
ATOM 649 C C . ASP A 1 81 ? 9.975 -11.122 -8.945 1.00 81.56 81 ASP A C 1
ATOM 651 O O . ASP A 1 81 ? 9.724 -12.205 -8.414 1.00 81.56 81 ASP A O 1
ATOM 655 N N . ILE A 1 82 ? 9.835 -9.988 -8.249 1.00 79.25 82 ILE A N 1
ATOM 656 C CA . ILE A 1 82 ? 9.333 -9.970 -6.870 1.00 79.25 82 ILE A CA 1
ATOM 657 C C . ILE A 1 82 ? 7.812 -10.130 -6.882 1.00 79.25 82 ILE A C 1
ATOM 659 O O . ILE A 1 82 ? 7.080 -9.331 -7.475 1.00 79.25 82 ILE A O 1
ATOM 663 N N . SER A 1 83 ? 7.321 -11.141 -6.162 1.00 79.88 83 SER A N 1
ATOM 664 C CA . SER A 1 83 ? 5.888 -11.399 -6.049 1.00 79.88 83 SER A CA 1
ATOM 665 C C . SER A 1 83 ? 5.179 -10.347 -5.188 1.00 79.88 83 SER A C 1
ATOM 667 O O . SER A 1 83 ? 5.768 -9.700 -4.322 1.00 79.88 83 SER A O 1
ATOM 669 N N . LEU A 1 84 ? 3.861 -10.203 -5.353 1.00 74.19 84 LEU A N 1
ATOM 670 C CA . LEU A 1 84 ? 3.062 -9.299 -4.513 1.00 74.19 84 LEU A CA 1
ATOM 671 C C . LEU A 1 84 ? 3.146 -9.657 -3.024 1.00 74.19 84 LEU A C 1
ATOM 673 O O . LEU A 1 84 ? 3.158 -8.772 -2.168 1.00 74.19 84 LEU A O 1
ATOM 677 N N . SER A 1 85 ? 3.229 -10.955 -2.722 1.00 76.00 85 SER A N 1
ATOM 678 C CA . SER A 1 85 ? 3.389 -11.458 -1.357 1.00 76.00 85 SER A CA 1
ATOM 679 C C . SER A 1 85 ? 4.727 -11.009 -0.767 1.00 76.00 85 SER A C 1
ATOM 681 O O . SER A 1 85 ? 4.778 -10.543 0.374 1.00 76.00 85 SER A O 1
ATOM 683 N N . ASP A 1 86 ? 5.789 -11.041 -1.575 1.00 79.06 86 ASP A N 1
ATOM 684 C CA . ASP A 1 86 ? 7.108 -10.543 -1.190 1.00 79.06 86 ASP A CA 1
ATOM 685 C C . ASP A 1 86 ? 7.112 -9.027 -1.016 1.00 79.06 86 ASP A C 1
ATOM 687 O O . ASP A 1 86 ? 7.733 -8.540 -0.078 1.00 79.06 86 ASP A O 1
ATOM 691 N N . ILE A 1 87 ? 6.363 -8.270 -1.828 1.00 75.81 87 ILE A N 1
ATOM 692 C CA . ILE A 1 87 ? 6.186 -6.820 -1.639 1.00 75.81 87 ILE A CA 1
ATOM 693 C C . ILE A 1 87 ? 5.532 -6.533 -0.281 1.00 75.81 87 ILE A C 1
ATOM 695 O O . ILE A 1 87 ? 6.023 -5.691 0.475 1.00 75.81 87 ILE A O 1
ATOM 699 N N . VAL A 1 88 ? 4.449 -7.242 0.068 1.00 74.44 88 VAL A N 1
ATOM 700 C CA . VAL A 1 88 ? 3.801 -7.109 1.387 1.00 74.44 88 VAL A CA 1
ATOM 701 C C . VAL A 1 88 ? 4.785 -7.466 2.499 1.00 74.44 88 VAL A C 1
ATOM 703 O O . VAL A 1 88 ? 4.863 -6.755 3.503 1.00 74.44 88 VAL A O 1
ATOM 706 N N . HIS A 1 89 ? 5.571 -8.527 2.317 1.00 76.69 89 HIS A N 1
ATOM 707 C CA . HIS A 1 89 ? 6.576 -8.957 3.279 1.00 76.69 89 HIS A CA 1
ATOM 708 C C . HIS A 1 89 ? 7.714 -7.934 3.439 1.00 76.69 89 HIS A C 1
ATOM 710 O O . HIS A 1 89 ? 8.100 -7.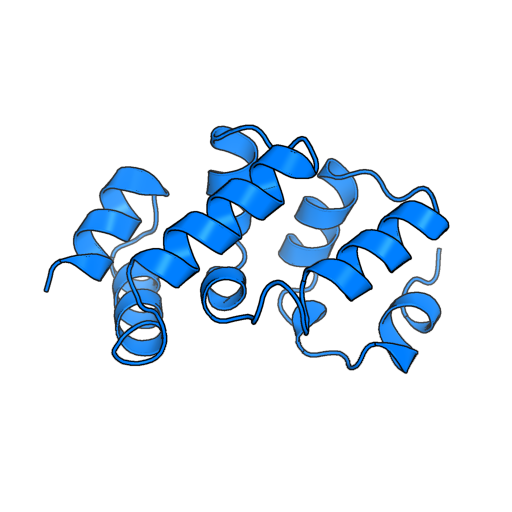619 4.563 1.00 76.69 89 HIS A O 1
ATOM 716 N N . LEU A 1 90 ? 8.207 -7.354 2.343 1.00 74.12 90 LEU A N 1
ATOM 717 C CA . LEU A 1 90 ? 9.230 -6.306 2.319 1.00 74.12 90 LEU A CA 1
ATOM 718 C C . LEU A 1 90 ? 8.749 -5.039 3.011 1.00 74.12 90 LEU A C 1
ATOM 720 O O . LEU A 1 90 ? 9.480 -4.468 3.812 1.00 74.12 90 LEU A O 1
ATOM 724 N N . ILE A 1 91 ? 7.516 -4.619 2.739 1.00 70.62 91 ILE A N 1
ATOM 725 C CA . ILE A 1 91 ? 6.904 -3.451 3.373 1.00 70.62 91 ILE A CA 1
ATOM 726 C C . ILE A 1 91 ? 6.697 -3.693 4.872 1.00 70.62 91 ILE A C 1
ATOM 728 O O . ILE A 1 91 ? 6.962 -2.801 5.677 1.00 70.62 91 ILE A O 1
ATOM 732 N N . ARG A 1 92 ? 6.273 -4.903 5.255 1.00 69.88 92 ARG A N 1
ATOM 733 C CA . ARG A 1 92 ? 6.116 -5.309 6.657 1.00 69.88 92 ARG A CA 1
ATOM 734 C C . ARG A 1 92 ? 7.450 -5.305 7.403 1.00 69.88 92 ARG A C 1
ATOM 736 O O . ARG A 1 92 ? 7.522 -4.771 8.505 1.00 69.88 92 ARG A O 1
ATOM 743 N N . SER A 1 93 ? 8.489 -5.888 6.810 1.00 68.62 93 SER A N 1
ATOM 744 C CA . SER A 1 93 ? 9.824 -5.977 7.413 1.00 68.62 93 SER A CA 1
ATOM 745 C C . SER A 1 93 ? 10.575 -4.645 7.371 1.00 68.62 93 SER A C 1
ATOM 747 O O . SER A 1 93 ? 11.407 -4.380 8.232 1.00 68.62 93 SER A O 1
ATOM 749 N N . ASN A 1 94 ? 10.270 -3.784 6.395 1.00 65.62 94 ASN A N 1
ATOM 750 C CA . ASN A 1 94 ? 10.930 -2.501 6.175 1.00 65.62 94 ASN A CA 1
ATOM 751 C C . ASN A 1 94 ? 9.902 -1.392 5.886 1.00 65.62 94 ASN A C 1
ATOM 753 O O . ASN A 1 94 ? 9.800 -0.917 4.752 1.00 65.62 94 ASN A O 1
ATOM 757 N N . PRO A 1 95 ? 9.193 -0.871 6.903 1.00 59.75 95 PRO A N 1
ATOM 758 C CA . PRO A 1 95 ? 8.172 0.168 6.719 1.00 59.75 95 PRO A CA 1
ATOM 759 C C . PRO A 1 95 ? 8.719 1.503 6.171 1.00 59.75 95 PRO A C 1
ATOM 761 O O . PRO A 1 95 ? 7.950 2.392 5.804 1.00 59.75 95 PRO A O 1
ATOM 764 N N . ASN A 1 96 ? 10.047 1.663 6.091 1.00 60.31 96 ASN A N 1
ATOM 765 C CA . ASN A 1 96 ? 10.716 2.807 5.468 1.00 60.31 96 ASN A CA 1
ATOM 766 C C . ASN A 1 96 ? 11.067 2.600 3.979 1.00 60.31 96 ASN A C 1
ATOM 768 O O . ASN A 1 96 ? 11.496 3.561 3.343 1.00 60.31 96 ASN A O 1
ATOM 772 N N . ILE A 1 97 ? 10.868 1.412 3.389 1.00 60.25 97 ILE A N 1
ATOM 773 C CA . ILE A 1 97 ? 11.266 1.110 1.995 1.00 60.25 97 ILE A CA 1
ATOM 774 C C . ILE A 1 97 ? 10.556 1.984 0.951 1.00 60.25 97 ILE A C 1
ATOM 776 O O . ILE A 1 97 ? 11.046 2.266 -0.145 1.00 60.25 97 ILE A O 1
ATOM 780 N N . THR A 1 98 ? 9.390 2.488 1.319 1.00 52.88 98 THR A N 1
ATOM 781 C CA . THR A 1 98 ? 8.561 3.375 0.507 1.00 52.88 98 THR A CA 1
ATOM 782 C C . THR A 1 98 ? 9.013 4.834 0.551 1.00 52.88 98 THR A C 1
ATOM 784 O O . THR A 1 98 ? 8.702 5.573 -0.377 1.00 52.88 98 THR A O 1
ATOM 787 N N . LYS A 1 99 ? 9.815 5.238 1.550 1.00 52.47 99 LYS A N 1
ATOM 788 C CA . LYS A 1 99 ? 10.486 6.553 1.593 1.00 52.47 99 LYS A CA 1
ATOM 789 C C . LYS A 1 99 ? 11.744 6.616 0.726 1.00 52.47 99 LYS A C 1
ATOM 791 O O . LYS A 1 99 ? 12.266 7.700 0.478 1.00 52.47 99 LYS A O 1
ATOM 796 N N . ILE A 1 100 ? 12.264 5.467 0.302 1.00 50.88 100 ILE A N 1
ATOM 797 C CA . ILE A 1 100 ? 13.487 5.401 -0.494 1.00 50.88 100 ILE A CA 1
ATOM 798 C C . ILE A 1 100 ? 13.155 5.893 -1.908 1.00 50.88 100 ILE A C 1
ATOM 800 O O . ILE A 1 100 ? 12.263 5.343 -2.555 1.00 50.88 100 ILE A O 1
ATOM 804 N N . LYS A 1 101 ? 13.832 6.948 -2.381 1.00 48.97 101 LYS A N 1
ATOM 805 C CA . LYS A 1 101 ? 13.707 7.431 -3.766 1.00 48.97 101 LYS A CA 1
ATOM 806 C C . LYS A 1 101 ? 14.008 6.294 -4.750 1.00 48.97 101 LYS A C 1
ATOM 808 O O . LYS A 1 101 ? 14.846 5.438 -4.466 1.00 48.97 101 LYS A O 1
ATOM 813 N N . HIS A 1 102 ? 13.309 6.313 -5.887 1.00 46.22 102 HIS A N 1
ATOM 814 C CA . HIS A 1 102 ? 13.297 5.282 -6.932 1.00 46.22 102 HIS A CA 1
ATOM 815 C C . HIS A 1 102 ? 14.679 4.656 -7.205 1.00 46.22 102 HIS A C 1
ATOM 817 O O . HIS A 1 102 ? 14.803 3.435 -7.229 1.00 46.22 102 HIS A O 1
ATOM 823 N N . GLU A 1 103 ? 15.727 5.483 -7.264 1.00 46.00 103 GLU A N 1
ATOM 824 C CA . GLU A 1 103 ? 17.113 5.105 -7.576 1.00 46.00 103 GLU A CA 1
ATOM 825 C C . GLU A 1 103 ? 17.800 4.141 -6.589 1.00 46.00 103 GLU A C 1
ATOM 827 O O . GLU A 1 103 ? 18.782 3.510 -6.960 1.00 46.00 103 GLU A O 1
ATOM 832 N N . ARG A 1 104 ? 17.321 3.978 -5.344 1.00 46.75 104 ARG A N 1
ATOM 833 C CA . ARG A 1 104 ? 17.968 3.077 -4.357 1.00 46.75 104 ARG A CA 1
ATOM 834 C C . ARG A 1 104 ? 17.173 1.825 -4.000 1.00 46.75 104 ARG A C 1
ATOM 836 O O . ARG A 1 104 ? 17.688 0.978 -3.268 1.00 46.75 104 ARG A O 1
ATOM 843 N N . THR A 1 105 ? 15.941 1.696 -4.493 1.00 49.62 105 THR A N 1
ATOM 844 C CA . THR A 1 105 ? 15.059 0.577 -4.114 1.00 49.62 105 THR A CA 1
ATOM 845 C C . THR A 1 105 ? 15.587 -0.758 -4.644 1.00 49.62 105 THR A C 1
ATOM 847 O O . THR A 1 105 ? 15.529 -1.743 -3.924 1.00 49.62 105 THR A O 1
ATOM 850 N N . VAL A 1 106 ? 16.181 -0.774 -5.843 1.00 50.03 106 VAL A N 1
ATOM 851 C CA . VAL A 1 106 ? 16.756 -1.991 -6.447 1.00 50.03 106 VAL A CA 1
ATOM 852 C C . VAL A 1 106 ? 18.116 -2.342 -5.822 1.00 50.03 106 VAL A C 1
ATOM 854 O O . VAL A 1 106 ? 18.409 -3.504 -5.582 1.00 50.03 106 VAL A O 1
ATOM 857 N N . ALA A 1 107 ? 18.922 -1.339 -5.456 1.00 48.03 107 ALA A N 1
ATOM 858 C CA . ALA A 1 107 ? 20.267 -1.544 -4.903 1.00 48.03 107 ALA A CA 1
ATOM 859 C C . ALA A 1 107 ? 20.294 -2.008 -3.431 1.00 48.03 107 ALA A C 1
ATOM 861 O O . ALA A 1 107 ? 21.328 -2.466 -2.948 1.00 48.03 107 ALA A O 1
ATOM 862 N N . SER A 1 108 ? 19.185 -1.855 -2.699 1.00 44.22 108 SER A N 1
ATOM 863 C CA . SER A 1 108 ? 19.092 -2.228 -1.276 1.00 44.22 108 SER A CA 1
ATOM 864 C C . SER A 1 108 ? 18.506 -3.626 -1.054 1.00 44.22 108 SER A C 1
ATOM 866 O O . SER A 1 108 ? 18.483 -4.098 0.080 1.00 44.22 108 SER A O 1
ATOM 868 N N . ILE A 1 109 ? 18.048 -4.291 -2.119 1.00 49.47 109 ILE A N 1
ATOM 869 C CA . ILE A 1 109 ? 17.634 -5.694 -2.084 1.00 49.47 109 ILE A CA 1
ATOM 870 C C . ILE A 1 109 ? 18.901 -6.514 -2.326 1.00 49.47 109 ILE A C 1
ATOM 872 O O . ILE A 1 109 ? 19.224 -6.887 -3.449 1.00 49.47 109 ILE A O 1
ATOM 876 N N . LYS A 1 110 ? 19.690 -6.702 -1.266 1.00 40.78 110 LYS A N 1
ATOM 877 C CA . LYS A 1 110 ? 20.708 -7.752 -1.255 1.00 40.78 110 LYS A CA 1
ATOM 878 C C . LYS A 1 110 ? 20.005 -9.061 -0.905 1.00 40.78 110 LYS A C 1
ATOM 880 O O . LYS A 1 110 ? 19.335 -9.113 0.126 1.00 40.78 110 LYS A O 1
ATOM 885 N N . PHE A 1 111 ? 20.135 -10.044 -1.793 1.00 42.72 111 PHE A N 1
ATOM 886 C CA . PHE A 1 111 ? 19.879 -11.451 -1.488 1.00 42.72 111 PHE A CA 1
ATOM 887 C C . PHE A 1 111 ? 20.781 -11.913 -0.340 1.00 42.72 111 PHE A C 1
ATOM 889 O O . PHE A 1 111 ? 21.946 -11.444 -0.290 1.00 42.72 111 PHE A O 1
#

pLDDT: mean 71.08, std 10.59, range [40.78, 84.19]

Radius of gyration: 13.79 Å; chains: 1; bounding box: 36×28×31 Å

Foldseek 3Di:
DVQLVCLCVQQVADSVLSVVLCVVCPVQDDPVLQVVLVVLCVVVPDDSNLVSLQCRQAVVSSNDDCVQQVVLLVVVCVVVVNDSVNVSVCCNVCVCLSVDPSVCNVVPPDD